Protein AF-A0A920D478-F1 (afdb_monomer_lite)

pLDDT: mean 75.42, std 12.18, range [44.94, 90.0]

Sequence (79 aa):
MKKSRKRSRAYYRHHRRRVIQRKNKIAKQLGWNERYAGKFAKGKVHCSCYYCRKKTKYLGLPKSDLVRMQRMDNLDDWV

Radius of gyration: 17.22 Å; chains: 1; bounding box: 45×22×49 Å

Structure (mmCIF, N/CA/C/O backbone):
data_AF-A0A920D478-F1
#
_entry.id   AF-A0A920D478-F1
#
loop_
_atom_site.group_PDB
_atom_site.id
_atom_site.type_symbol
_atom_site.label_atom_id
_atom_site.label_alt_id
_atom_site.label_comp_id
_atom_site.label_asym_id
_atom_site.label_entity_id
_atom_site.label_seq_id
_atom_site.pdbx_PDB_ins_code
_atom_site.Cartn_x
_atom_site.Cartn_y
_atom_site.Cartn_z
_atom_site.occupancy
_atom_site.B_iso_or_equiv
_atom_site.auth_seq_id
_atom_site.auth_comp_id
_atom_site.auth_asym_id
_atom_site.auth_atom_id
_atom_site.pdbx_PDB_model_num
ATOM 1 N N . MET A 1 1 ? -0.930 1.895 -33.908 1.00 44.94 1 MET A N 1
ATOM 2 C CA . MET A 1 1 ? -1.742 2.083 -32.678 1.00 44.94 1 MET A CA 1
ATOM 3 C C . MET A 1 1 ? -1.607 0.846 -31.776 1.00 44.94 1 MET A C 1
ATOM 5 O O . MET A 1 1 ? -2.138 -0.204 -32.120 1.00 44.94 1 MET A O 1
ATOM 9 N N . LYS A 1 2 ? -0.842 0.892 -30.669 1.00 53.75 2 LYS A N 1
ATOM 10 C CA . LYS A 1 2 ? -0.685 -0.275 -29.766 1.00 53.75 2 LYS A CA 1
ATOM 11 C C . LYS A 1 2 ? -2.024 -0.565 -29.076 1.00 53.75 2 LYS A C 1
ATOM 13 O O . LYS A 1 2 ? -2.471 0.214 -28.238 1.00 53.75 2 LYS A O 1
ATOM 18 N N . LYS A 1 3 ? -2.671 -1.682 -29.426 1.00 52.44 3 LYS A N 1
ATOM 19 C CA . LYS A 1 3 ? -3.930 -2.130 -28.811 1.00 52.44 3 LYS A CA 1
ATOM 20 C C . LYS A 1 3 ? -3.672 -2.367 -27.318 1.00 52.44 3 LYS A C 1
ATOM 22 O O . LYS A 1 3 ? -2.975 -3.308 -26.945 1.00 52.44 3 LYS A O 1
ATOM 27 N N . SER A 1 4 ? -4.185 -1.485 -26.461 1.00 61.84 4 SER A N 1
ATOM 28 C CA . SER A 1 4 ? -4.137 -1.657 -25.006 1.00 61.84 4 SER A CA 1
ATOM 29 C C . SER A 1 4 ? -4.802 -2.988 -24.664 1.00 61.84 4 SER A C 1
ATOM 31 O O . SER A 1 4 ? -6.019 -3.138 -24.799 1.00 61.84 4 SER A O 1
ATOM 33 N N . ARG A 1 5 ? -4.001 -3.989 -24.280 1.00 69.75 5 ARG A N 1
ATOM 34 C CA . ARG A 1 5 ? -4.496 -5.288 -23.816 1.00 69.75 5 ARG A CA 1
ATOM 35 C C . ARG A 1 5 ? -5.234 -5.019 -22.504 1.00 69.75 5 ARG A C 1
ATOM 37 O O . ARG A 1 5 ? -4.616 -4.948 -21.440 1.00 69.75 5 ARG A O 1
ATOM 44 N N . LYS A 1 6 ? -6.547 -4.767 -22.588 1.00 75.75 6 LYS A N 1
ATOM 45 C CA . LYS A 1 6 ? -7.391 -4.528 -21.413 1.00 75.75 6 LYS A CA 1
ATOM 46 C C . LYS A 1 6 ? -7.181 -5.706 -20.465 1.00 75.75 6 LYS A C 1
ATOM 48 O O . LYS A 1 6 ? -7.331 -6.862 -20.855 1.00 75.75 6 LYS A O 1
ATOM 53 N N . ARG A 1 7 ? -6.743 -5.419 -19.237 1.00 79.81 7 ARG A N 1
ATOM 54 C CA . ARG A 1 7 ? -6.448 -6.467 -18.254 1.00 79.81 7 ARG A CA 1
ATOM 55 C C . ARG A 1 7 ? -7.732 -7.233 -17.935 1.00 79.81 7 ARG A C 1
ATOM 57 O O . ARG A 1 7 ? -8.817 -6.656 -17.937 1.00 79.81 7 ARG A O 1
ATOM 64 N N . SER A 1 8 ? -7.619 -8.528 -17.656 1.00 90.00 8 SER A N 1
ATOM 65 C CA . SER A 1 8 ? -8.791 -9.367 -17.393 1.00 90.00 8 SER A CA 1
ATOM 66 C C . SER A 1 8 ? -9.535 -8.933 -16.125 1.00 90.00 8 SER A C 1
ATOM 68 O O . SER A 1 8 ? -8.959 -8.369 -15.189 1.00 90.00 8 SER A O 1
ATOM 70 N N . ARG A 1 9 ? -10.829 -9.258 -16.029 1.00 88.62 9 ARG A N 1
ATOM 71 C CA . ARG A 1 9 ? -11.610 -9.023 -14.801 1.00 88.62 9 ARG A CA 1
ATOM 72 C C . ARG A 1 9 ? -10.992 -9.725 -13.583 1.00 88.62 9 ARG A C 1
ATOM 74 O O . ARG A 1 9 ? -11.012 -9.181 -12.478 1.00 88.62 9 ARG A O 1
ATOM 81 N N . ALA A 1 10 ? -10.390 -10.897 -13.796 1.00 89.38 10 ALA A N 1
ATOM 82 C CA . ALA A 1 10 ? -9.638 -11.627 -12.779 1.00 89.38 10 ALA A CA 1
ATOM 83 C C . ALA A 1 10 ? -8.448 -10.811 -12.244 1.00 89.38 10 ALA A C 1
ATOM 85 O O . ALA A 1 10 ? -8.272 -10.720 -11.026 1.00 89.38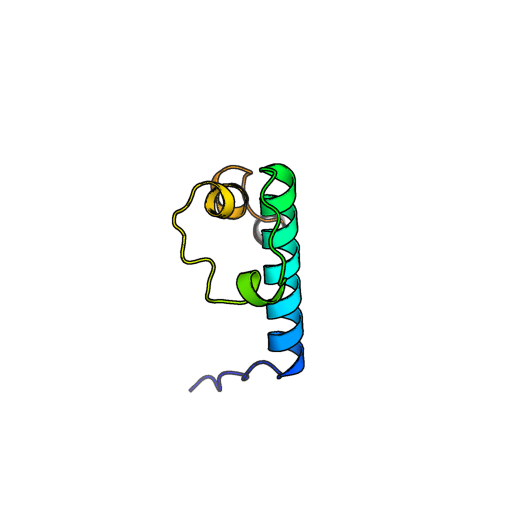 10 ALA A O 1
ATOM 86 N N . TYR A 1 11 ? -7.699 -10.131 -13.122 1.00 87.56 11 TYR A N 1
ATOM 87 C CA . TYR A 1 11 ? -6.612 -9.239 -12.715 1.00 87.56 11 TYR A CA 1
ATOM 88 C C . TYR A 1 11 ? -7.102 -8.132 -11.774 1.00 87.56 11 TYR A C 1
ATOM 90 O O . TYR A 1 11 ? -6.495 -7.901 -10.727 1.00 87.56 11 TYR A O 1
ATOM 98 N N . TYR A 1 12 ? -8.213 -7.465 -12.102 1.00 85.44 12 TYR A N 1
ATOM 99 C CA . TYR A 1 12 ? -8.749 -6.389 -11.262 1.00 85.44 12 TYR A CA 1
ATOM 100 C C . TYR A 1 12 ? -9.210 -6.893 -9.889 1.00 85.44 12 TYR A C 1
ATOM 102 O O . TYR A 1 12 ? -8.935 -6.246 -8.875 1.00 85.44 12 TYR A O 1
ATOM 110 N N . ARG A 1 13 ? -9.842 -8.074 -9.828 1.00 89.06 13 ARG A N 1
ATOM 111 C CA . ARG A 1 13 ? -10.230 -8.727 -8.563 1.00 89.06 13 ARG A CA 1
ATOM 112 C C . ARG A 1 13 ? -9.012 -9.064 -7.705 1.00 89.06 13 ARG A C 1
ATOM 114 O O . ARG A 1 13 ? -8.983 -8.725 -6.522 1.00 89.06 13 ARG A O 1
ATOM 121 N N . HIS A 1 14 ? -7.992 -9.670 -8.310 1.00 88.75 14 HIS A N 1
ATOM 122 C CA . HIS A 1 14 ? -6.731 -9.976 -7.642 1.00 88.75 14 HIS A CA 1
ATOM 123 C C . HIS A 1 14 ? -6.039 -8.704 -7.129 1.00 88.75 14 HIS A C 1
ATOM 125 O O . HIS A 1 14 ? -5.630 -8.640 -5.969 1.00 88.75 14 HIS A O 1
ATOM 131 N N . HIS A 1 15 ? -5.958 -7.661 -7.958 1.00 85.19 15 HIS A N 1
ATOM 132 C CA . HIS A 1 15 ? -5.389 -6.374 -7.568 1.00 85.19 15 HIS A CA 1
ATOM 133 C C . HIS A 1 15 ? -6.137 -5.760 -6.375 1.00 85.19 15 HIS A C 1
ATOM 135 O O . HIS A 1 15 ? -5.503 -5.356 -5.400 1.00 85.19 15 HIS A O 1
ATOM 141 N N . ARG A 1 16 ? -7.476 -5.756 -6.405 1.00 87.06 16 ARG A N 1
ATOM 142 C CA . ARG A 1 16 ? -8.316 -5.263 -5.303 1.00 87.06 16 ARG A CA 1
ATOM 143 C C . ARG A 1 16 ? -8.047 -6.027 -4.005 1.00 87.06 16 ARG A C 1
ATOM 145 O O . ARG A 1 16 ? -7.837 -5.397 -2.971 1.00 87.06 16 ARG A O 1
ATOM 152 N N . ARG A 1 17 ? -7.975 -7.362 -4.065 1.00 89.50 17 ARG A N 1
ATOM 153 C CA . ARG A 1 17 ? -7.667 -8.216 -2.905 1.00 89.50 17 ARG A CA 1
ATOM 154 C C . ARG A 1 17 ? -6.300 -7.886 -2.300 1.00 89.50 17 ARG A C 1
ATOM 156 O O . ARG A 1 17 ? -6.218 -7.667 -1.094 1.00 89.50 17 ARG A O 1
ATOM 163 N N . ARG A 1 18 ? -5.257 -7.758 -3.128 1.00 87.50 18 ARG A N 1
ATOM 164 C CA . ARG A 1 18 ? -3.907 -7.383 -2.664 1.00 87.50 18 ARG A CA 1
ATOM 165 C C . ARG A 1 18 ? -3.876 -6.014 -1.980 1.00 87.50 18 ARG A C 1
ATOM 167 O O . ARG A 1 18 ? -3.191 -5.845 -0.974 1.00 87.50 18 ARG A O 1
ATOM 174 N N . VAL A 1 19 ? -4.612 -5.034 -2.511 1.00 84.94 19 VAL A N 1
ATOM 175 C CA . VAL A 1 19 ? -4.705 -3.692 -1.912 1.00 84.94 19 VAL A CA 1
ATOM 176 C C . VAL A 1 19 ? -5.386 -3.744 -0.543 1.00 84.94 19 VAL A C 1
ATOM 178 O O . VAL A 1 19 ? -4.856 -3.166 0.406 1.00 84.94 19 VAL A O 1
ATOM 181 N N . ILE A 1 20 ? -6.508 -4.464 -0.425 1.00 87.44 20 ILE A N 1
ATOM 182 C CA . ILE A 1 20 ? -7.230 -4.645 0.844 1.00 87.44 20 ILE A CA 1
ATOM 183 C C . ILE A 1 20 ? -6.327 -5.308 1.884 1.00 87.44 20 ILE A C 1
ATOM 185 O O . ILE A 1 20 ? -6.167 -4.771 2.974 1.00 87.44 20 ILE A O 1
ATOM 189 N N . GLN A 1 21 ? -5.685 -6.428 1.536 1.00 87.81 21 GLN A N 1
ATOM 190 C CA . GLN A 1 21 ? -4.807 -7.167 2.449 1.00 87.81 21 GLN A CA 1
ATOM 191 C C . GLN A 1 21 ? -3.665 -6.297 2.980 1.00 87.81 21 GLN A C 1
ATOM 193 O O . GLN A 1 21 ? -3.392 -6.288 4.179 1.00 87.81 21 GLN A O 1
ATOM 198 N N . ARG A 1 22 ? -3.026 -5.514 2.103 1.00 84.75 22 ARG A N 1
ATOM 199 C CA . ARG A 1 22 ? -1.959 -4.598 2.514 1.00 84.75 22 ARG A CA 1
ATOM 200 C C . ARG A 1 22 ? -2.468 -3.540 3.490 1.00 84.75 22 ARG A C 1
ATOM 202 O O . ARG A 1 22 ? -1.832 -3.317 4.514 1.00 84.75 22 ARG A O 1
ATOM 209 N N . LYS A 1 23 ? -3.569 -2.864 3.155 1.00 83.38 23 LYS A N 1
ATOM 210 C CA . LYS A 1 23 ? -4.132 -1.811 4.009 1.00 83.38 23 LYS A CA 1
ATOM 211 C C . LYS A 1 23 ? -4.587 -2.376 5.354 1.00 83.38 23 LYS A C 1
ATOM 213 O O . LYS A 1 23 ? -4.318 -1.751 6.368 1.00 83.38 23 LYS A O 1
ATOM 218 N N . ASN A 1 24 ? -5.153 -3.581 5.366 1.00 87.56 24 ASN A N 1
ATOM 219 C CA . ASN A 1 24 ? -5.530 -4.269 6.595 1.00 87.56 24 ASN A CA 1
ATOM 220 C C . ASN A 1 24 ? -4.307 -4.588 7.474 1.00 87.56 24 ASN A C 1
ATOM 222 O O . ASN A 1 24 ? -4.336 -4.371 8.679 1.00 87.56 24 ASN A O 1
ATOM 226 N N . LYS A 1 25 ? -3.189 -5.027 6.873 1.00 86.12 25 LYS A N 1
ATOM 227 C CA . LYS A 1 25 ? -1.928 -5.242 7.604 1.00 86.12 25 LYS A CA 1
ATOM 228 C C . LYS A 1 25 ? -1.409 -3.949 8.242 1.00 86.12 25 LYS A C 1
ATOM 230 O O . LYS A 1 25 ? -0.995 -3.977 9.393 1.00 86.12 25 LYS A O 1
ATOM 235 N N . ILE A 1 26 ? -1.448 -2.835 7.507 1.00 83.50 26 ILE A N 1
ATOM 236 C CA . ILE A 1 26 ? -1.041 -1.518 8.023 1.00 83.50 26 ILE A CA 1
ATOM 237 C C . ILE A 1 26 ? -1.979 -1.075 9.152 1.00 83.50 26 ILE A C 1
ATOM 239 O O . ILE A 1 26 ? -1.501 -0.652 10.194 1.00 83.50 26 ILE A O 1
ATOM 243 N N . ALA A 1 27 ? -3.293 -1.211 8.969 1.00 86.12 27 ALA A N 1
ATOM 244 C CA . ALA A 1 27 ? -4.283 -0.856 9.982 1.00 86.12 27 ALA A CA 1
ATOM 245 C C . ALA A 1 27 ? -4.05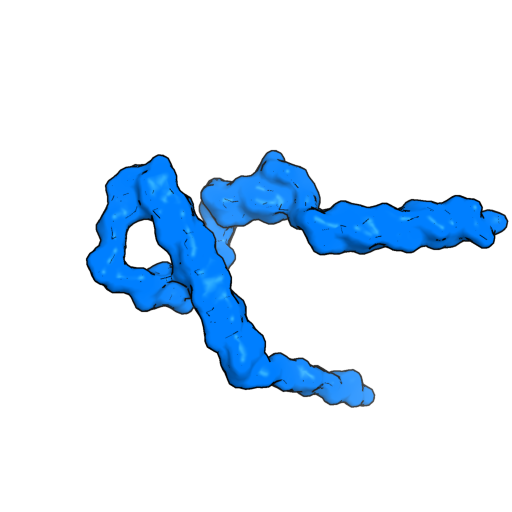3 -1.644 11.282 1.00 86.12 27 ALA A C 1
ATOM 247 O O . ALA A 1 27 ? -3.915 -1.038 12.339 1.00 86.12 27 ALA A O 1
ATOM 248 N N . LYS A 1 28 ? -3.845 -2.966 11.183 1.00 86.81 28 LYS A N 1
ATOM 249 C CA . LYS A 1 28 ? -3.508 -3.825 12.329 1.00 86.81 28 LYS A CA 1
ATOM 250 C C . LYS A 1 28 ? -2.223 -3.387 13.040 1.00 86.81 28 LYS A C 1
ATOM 252 O O . LYS A 1 28 ? -2.191 -3.370 14.263 1.00 86.81 28 LYS A O 1
ATOM 257 N N . GLN A 1 29 ? -1.179 -3.016 12.293 1.00 86.06 29 GLN A N 1
ATOM 258 C CA . GLN A 1 29 ? 0.074 -2.504 12.870 1.00 86.06 29 GLN A CA 1
ATOM 259 C C . GLN A 1 29 ? -0.107 -1.179 13.622 1.00 86.06 29 GLN A C 1
ATOM 261 O O . GLN A 1 29 ? 0.673 -0.887 14.518 1.00 86.06 29 GLN A O 1
ATOM 266 N N . LEU A 1 30 ? -1.119 -0.391 13.257 1.00 84.75 30 LEU A N 1
ATOM 267 C CA . LEU A 1 30 ? -1.449 0.887 13.889 1.00 84.75 30 LEU A CA 1
ATOM 268 C C . LEU A 1 30 ? -2.529 0.758 14.975 1.00 84.75 30 LEU A C 1
ATOM 270 O O . LEU A 1 30 ? -2.987 1.772 15.486 1.00 84.75 30 LEU A O 1
ATOM 274 N N . GLY A 1 31 ? -2.988 -0.460 15.287 1.00 87.56 31 GLY A N 1
ATOM 275 C CA . GLY A 1 31 ? -4.107 -0.680 16.210 1.00 87.56 31 GLY A CA 1
ATOM 276 C C . GLY A 1 31 ? -5.471 -0.240 15.662 1.00 87.56 31 GLY A C 1
ATOM 277 O O . GLY A 1 31 ? -6.454 -0.209 16.398 1.00 87.56 31 GLY A O 1
ATOM 278 N N . TRP A 1 32 ? -5.567 0.084 14.370 1.00 84.31 32 TRP A N 1
ATOM 279 C CA . TRP A 1 32 ? -6.823 0.468 13.738 1.00 84.31 32 TRP A CA 1
ATOM 280 C C . TRP A 1 32 ? -7.595 -0.776 13.293 1.00 84.31 32 TRP A C 1
ATOM 282 O O . TRP A 1 32 ? -7.193 -1.484 12.367 1.00 84.31 32 TRP A O 1
ATOM 292 N N . ASN A 1 33 ? -8.743 -1.009 13.929 1.00 81.06 33 ASN A N 1
ATOM 293 C CA . ASN A 1 33 ? -9.687 -2.047 13.536 1.00 81.06 33 ASN A CA 1
ATOM 294 C C . ASN A 1 33 ? -10.818 -1.461 12.688 1.00 81.06 33 ASN A C 1
ATOM 296 O O . ASN A 1 33 ? -11.497 -0.519 13.089 1.00 81.06 33 ASN A O 1
ATOM 300 N N . GLU A 1 34 ? -11.033 -2.041 11.511 1.00 81.44 34 GLU A N 1
ATOM 301 C CA . GLU A 1 34 ? -12.129 -1.674 10.623 1.00 81.44 34 GLU A CA 1
ATOM 302 C C . GLU A 1 34 ? -13.080 -2.862 10.468 1.00 81.44 34 GLU A C 1
ATOM 304 O O . GLU A 1 34 ? -12.657 -3.963 10.115 1.00 81.44 34 GLU A O 1
ATOM 309 N N . ARG A 1 35 ? -14.377 -2.628 10.695 1.00 84.31 35 ARG A N 1
ATOM 310 C CA . ARG A 1 35 ? -15.412 -3.674 10.683 1.00 84.31 35 ARG A CA 1
ATOM 311 C C . ARG A 1 35 ? -15.592 -4.293 9.297 1.00 84.31 35 ARG A C 1
ATOM 313 O O . ARG A 1 35 ? -15.916 -5.471 9.182 1.00 84.31 35 ARG A O 1
ATOM 320 N N . TYR A 1 36 ? -15.361 -3.512 8.239 1.00 86.31 36 TYR A N 1
ATOM 321 C CA . TYR A 1 36 ? -15.561 -3.956 6.862 1.00 86.31 36 TYR A CA 1
ATOM 322 C C . TYR A 1 36 ? -14.293 -3.816 6.018 1.00 86.31 36 TYR A C 1
ATOM 324 O O . TYR A 1 36 ? -13.918 -2.720 5.595 1.00 86.31 36 TYR A O 1
ATOM 332 N N . ALA A 1 37 ? -13.701 -4.950 5.630 1.00 80.88 37 ALA A N 1
ATOM 333 C CA . ALA A 1 37 ? -12.534 -4.993 4.740 1.00 80.88 37 ALA A CA 1
ATOM 334 C C . ALA A 1 37 ? -12.769 -4.282 3.389 1.00 80.88 37 ALA A C 1
ATOM 336 O O . ALA A 1 37 ? -11.833 -3.785 2.757 1.00 80.88 37 ALA A O 1
ATOM 337 N N . GLY A 1 38 ? -14.031 -4.183 2.955 1.00 80.62 38 GLY A N 1
ATOM 338 C CA . GLY A 1 38 ? -14.444 -3.433 1.770 1.00 80.62 38 GLY A CA 1
ATOM 339 C C . GLY A 1 38 ? -14.082 -1.943 1.810 1.00 80.62 38 GLY A C 1
ATOM 340 O O . GLY A 1 38 ? -13.841 -1.368 0.745 1.00 80.62 38 GLY A O 1
ATOM 341 N N . LYS A 1 39 ? -13.941 -1.325 2.995 1.00 81.69 39 LYS A N 1
ATOM 342 C CA . LYS A 1 39 ? -13.504 0.078 3.119 1.00 81.69 39 LYS A CA 1
ATOM 343 C C . LYS A 1 39 ? -12.074 0.284 2.624 1.00 81.69 39 LYS A C 1
ATOM 345 O O . LYS A 1 39 ? -11.774 1.280 1.967 1.00 81.69 39 LYS A O 1
ATOM 350 N N . PHE A 1 40 ? -11.211 -0.715 2.801 1.00 80.75 40 PHE A N 1
ATOM 351 C CA . PHE A 1 40 ? -9.859 -0.696 2.244 1.00 80.75 40 PHE A CA 1
ATOM 352 C C . PHE A 1 40 ? -9.834 -0.837 0.716 1.00 80.75 40 PHE A C 1
ATOM 354 O O . PHE A 1 40 ? -8.826 -0.534 0.073 1.00 80.75 40 PHE A O 1
ATOM 361 N N . ALA A 1 41 ? -10.942 -1.247 0.103 1.00 79.38 41 ALA A N 1
ATOM 362 C CA . ALA A 1 41 ? -11.032 -1.439 -1.333 1.00 79.38 41 ALA A CA 1
ATOM 363 C C . ALA A 1 41 ? -11.200 -0.133 -2.123 1.00 79.38 41 ALA A C 1
ATOM 365 O O . ALA A 1 41 ? -11.029 -0.152 -3.345 1.00 79.38 41 ALA A O 1
ATOM 366 N N . LYS A 1 42 ? -11.548 0.977 -1.452 1.00 69.75 42 LYS A N 1
ATOM 367 C CA . LYS A 1 42 ? -11.737 2.282 -2.093 1.00 69.75 42 LYS A CA 1
ATOM 368 C C . LYS A 1 42 ? -10.399 2.832 -2.596 1.00 69.75 42 LYS A C 1
ATOM 370 O O . LYS A 1 42 ? -9.434 2.905 -1.830 1.00 69.75 42 LYS A O 1
ATOM 375 N N . GLY A 1 43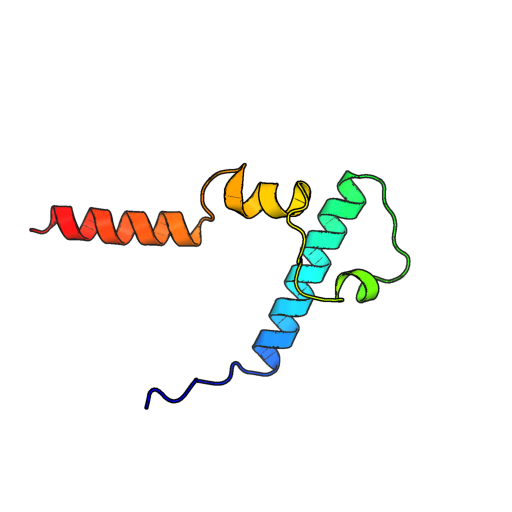 ? -10.414 3.212 -3.879 1.00 61.50 43 GLY A N 1
ATOM 376 C CA . GLY A 1 43 ? -9.443 4.059 -4.573 1.00 61.50 43 GLY A CA 1
ATOM 377 C C . GLY A 1 43 ? -8.013 3.534 -4.658 1.00 61.50 43 GLY A C 1
ATOM 378 O O . GLY A 1 43 ? -7.550 2.745 -3.832 1.00 61.50 43 GLY A O 1
ATOM 379 N N . LYS A 1 44 ? -7.266 4.044 -5.649 1.00 52.31 44 LYS A N 1
ATOM 380 C CA . LYS A 1 44 ? -5.800 4.089 -5.579 1.00 52.31 44 LYS A CA 1
ATOM 381 C C . LYS A 1 44 ? -5.438 4.506 -4.157 1.00 52.31 44 LYS A C 1
ATOM 383 O O . LYS A 1 44 ? -6.086 5.377 -3.582 1.00 52.31 44 LYS A O 1
ATOM 388 N N . VAL A 1 45 ? -4.411 3.892 -3.591 1.00 53.38 45 VAL A N 1
ATOM 389 C CA . VAL A 1 45 ? -3.705 4.506 -2.475 1.00 53.38 45 VAL A CA 1
ATOM 390 C C . VAL A 1 45 ? -3.137 5.818 -3.031 1.00 53.38 45 VAL A C 1
ATOM 392 O O . VAL A 1 45 ? -2.028 5.851 -3.540 1.00 53.38 45 VAL A O 1
ATOM 395 N N . HIS A 1 46 ? -3.952 6.868 -3.072 1.00 54.44 46 HIS A N 1
ATOM 396 C CA . HIS A 1 46 ? -3.597 8.185 -3.600 1.00 54.44 46 HIS A CA 1
ATOM 397 C C . HIS A 1 46 ? -2.658 8.909 -2.648 1.00 54.44 46 HIS A C 1
ATOM 399 O O . HIS A 1 46 ? -2.218 10.019 -2.909 1.00 54.44 46 HIS A O 1
ATOM 405 N N . CYS A 1 47 ? -2.382 8.311 -1.499 1.00 49.56 47 CYS A N 1
ATOM 406 C CA . CYS A 1 47 ? -1.680 9.001 -0.474 1.00 49.56 47 CYS A CA 1
ATOM 407 C C . CYS A 1 47 ? -0.182 8.989 -0.832 1.00 49.56 47 CYS A C 1
ATOM 409 O O . CYS A 1 47 ? 0.562 8.030 -0.635 1.00 49.56 47 CYS A O 1
ATOM 411 N N . SER A 1 48 ? 0.280 10.160 -1.227 1.00 55.25 48 SER A N 1
ATOM 412 C CA . SER A 1 48 ? 1.466 10.784 -0.649 1.00 55.25 48 SER A CA 1
ATOM 413 C C . SER A 1 48 ? 1.722 10.446 0.840 1.00 55.25 48 SER A C 1
ATOM 415 O O . SER A 1 48 ? 2.828 10.716 1.305 1.00 55.25 48 SER A O 1
ATOM 417 N N . CYS A 1 49 ? 0.770 9.853 1.581 1.00 67.38 49 CYS A N 1
ATOM 418 C CA . CYS A 1 49 ? 0.936 9.413 2.954 1.00 67.38 49 CYS A CA 1
ATOM 419 C C . CYS A 1 49 ? 2.126 8.490 3.164 1.00 67.38 49 CYS A C 1
ATOM 421 O O . CYS A 1 49 ? 2.463 7.601 2.369 1.00 67.38 49 CYS A O 1
ATOM 423 N N . TYR A 1 50 ? 2.709 8.709 4.332 1.00 72.19 50 TYR A N 1
ATOM 424 C CA . TYR A 1 50 ? 3.926 8.091 4.804 1.00 72.19 50 TYR A CA 1
ATOM 425 C C . TYR A 1 50 ? 3.911 6.563 4.676 1.00 72.19 50 TYR A C 1
ATOM 427 O O . TYR A 1 50 ? 4.810 6.005 4.062 1.00 72.19 50 TYR A O 1
ATOM 435 N N . TYR A 1 51 ? 2.861 5.872 5.128 1.00 72.00 51 TYR A N 1
ATOM 436 C CA . TYR A 1 51 ? 2.798 4.400 5.118 1.00 72.00 51 TYR A CA 1
ATOM 437 C C . TYR A 1 51 ? 2.847 3.775 3.722 1.00 72.00 51 TYR A C 1
ATOM 439 O O . TYR A 1 51 ? 3.342 2.661 3.513 1.00 72.00 51 TYR A O 1
ATOM 447 N N . CYS A 1 52 ? 2.329 4.493 2.734 1.00 69.38 52 CYS A N 1
ATOM 448 C CA . CYS A 1 52 ? 2.260 3.987 1.378 1.00 69.38 52 CYS A CA 1
ATOM 449 C C . CYS A 1 52 ? 3.534 4.294 0.607 1.00 69.38 52 CYS A C 1
ATOM 451 O O . CYS A 1 52 ? 4.037 3.392 -0.073 1.00 69.38 52 CYS A O 1
ATOM 453 N N . ARG A 1 53 ? 4.086 5.491 0.843 1.00 71.62 53 ARG A N 1
ATOM 454 C CA . ARG A 1 53 ? 5.411 5.935 0.406 1.00 71.62 53 ARG A CA 1
ATOM 455 C C . ARG A 1 53 ? 6.537 5.123 1.064 1.00 71.62 53 ARG A C 1
ATOM 457 O O . ARG A 1 53 ? 7.553 4.874 0.427 1.00 71.62 53 ARG A O 1
ATOM 464 N N . LYS A 1 54 ? 6.318 4.595 2.277 1.00 75.81 54 LYS A N 1
ATOM 465 C CA . LYS A 1 54 ? 7.258 3.720 2.994 1.00 75.81 54 LYS A CA 1
ATOM 466 C C . LYS A 1 54 ? 7.646 2.507 2.167 1.00 75.81 54 LYS A C 1
ATOM 468 O O . LYS A 1 54 ? 8.824 2.250 1.996 1.00 75.81 54 LYS A O 1
ATOM 473 N N . LYS A 1 55 ? 6.680 1.833 1.542 1.00 70.00 55 LYS A N 1
ATOM 474 C CA . LYS A 1 55 ? 6.963 0.681 0.670 1.00 70.00 55 LYS A CA 1
ATOM 475 C C . LYS A 1 55 ? 7.681 1.050 -0.632 1.00 70.00 55 LYS A C 1
ATOM 477 O O . LYS A 1 55 ? 8.458 0.248 -1.119 1.00 70.00 55 LYS A O 1
ATOM 482 N N . THR A 1 56 ? 7.313 2.166 -1.259 1.00 65.31 56 THR A N 1
ATOM 483 C CA . THR A 1 56 ? 7.730 2.465 -2.642 1.00 65.31 56 THR A CA 1
ATOM 484 C C . THR A 1 56 ? 8.924 3.404 -2.737 1.00 65.31 56 THR A C 1
ATOM 486 O O . THR A 1 56 ? 9.467 3.543 -3.823 1.00 65.31 56 THR A O 1
ATOM 489 N N . LYS A 1 57 ? 9.278 4.099 -1.650 1.00 65.56 57 LYS A N 1
ATOM 490 C CA . LYS A 1 57 ? 10.335 5.116 -1.639 1.00 65.56 57 LYS A CA 1
ATOM 491 C C . LYS A 1 57 ? 11.275 5.007 -0.435 1.00 65.56 57 LYS A C 1
ATOM 493 O O . LYS A 1 57 ? 12.463 5.205 -0.615 1.00 65.56 57 LYS A O 1
ATOM 498 N N . TYR A 1 58 ? 10.771 4.712 0.773 1.00 70.81 58 TYR A N 1
ATOM 499 C CA . TYR A 1 58 ? 11.618 4.736 1.984 1.00 70.81 58 TYR A CA 1
ATOM 500 C C . TYR A 1 58 ? 12.267 3.393 2.344 1.00 70.81 58 TYR A C 1
ATOM 502 O O . TYR A 1 58 ? 13.352 3.388 2.900 1.00 70.81 58 TYR A O 1
ATOM 510 N N . LEU A 1 59 ? 11.639 2.257 2.029 1.00 73.38 59 LEU A N 1
ATOM 511 C CA . LEU A 1 59 ? 12.204 0.915 2.258 1.00 73.38 59 LEU A CA 1
ATOM 512 C C . LEU A 1 59 ? 13.085 0.434 1.090 1.00 73.38 59 LEU A C 1
ATOM 514 O O . LEU A 1 59 ? 13.332 -0.761 0.961 1.00 73.38 59 LEU A O 1
ATOM 518 N N . GLY A 1 60 ? 13.517 1.351 0.223 1.00 72.25 60 GLY A N 1
ATOM 519 C CA . GLY A 1 60 ? 14.224 1.037 -1.015 1.00 72.25 60 GLY A CA 1
ATOM 520 C C . GLY A 1 60 ? 13.300 0.713 -2.191 1.00 72.25 60 GLY A C 1
ATOM 521 O O . GLY A 1 60 ? 12.074 0.870 -2.130 1.00 72.25 60 GLY A O 1
ATOM 522 N N . LEU A 1 61 ? 13.919 0.299 -3.296 1.00 70.44 61 LEU A N 1
ATOM 523 C CA . LEU A 1 61 ? 13.227 -0.043 -4.535 1.00 70.44 61 LEU A CA 1
ATOM 524 C C . LEU A 1 61 ? 12.398 -1.325 -4.366 1.00 70.44 61 LEU A C 1
ATOM 526 O O . LEU A 1 61 ? 12.828 -2.271 -3.699 1.00 70.44 61 LEU A O 1
ATOM 530 N N . PRO A 1 62 ? 11.201 -1.412 -4.974 1.00 73.12 62 PRO A N 1
ATOM 531 C CA . PRO A 1 62 ? 10.437 -2.649 -4.953 1.00 73.12 62 PRO A CA 1
ATOM 532 C C . PRO A 1 62 ? 11.214 -3.761 -5.673 1.00 73.12 62 PRO A C 1
ATOM 534 O O . PRO A 1 62 ? 11.933 -3.514 -6.635 1.00 73.12 62 PRO A O 1
ATOM 537 N N . LYS A 1 63 ? 11.016 -5.019 -5.252 1.00 75.94 63 LYS A N 1
ATOM 538 C CA . LYS A 1 63 ? 11.732 -6.182 -5.815 1.00 75.94 63 LYS A CA 1
ATOM 539 C C . LYS A 1 63 ? 11.665 -6.266 -7.344 1.00 75.94 63 LYS A C 1
ATOM 541 O O . LYS A 1 63 ? 12.629 -6.699 -7.954 1.00 75.94 63 LYS A O 1
ATOM 546 N N . SER A 1 64 ? 10.561 -5.843 -7.965 1.00 76.88 64 SER A N 1
ATOM 547 C CA . SER A 1 64 ? 10.443 -5.784 -9.430 1.00 76.88 64 SER A CA 1
ATOM 548 C C . SER A 1 64 ? 11.469 -4.859 -10.075 1.00 76.88 64 SER A C 1
ATOM 550 O O . SER A 1 64 ? 11.969 -5.170 -11.149 1.00 76.88 64 SER A O 1
ATOM 552 N N . ASP A 1 65 ? 11.770 -3.740 -9.424 1.00 79.06 65 ASP A N 1
ATOM 553 C CA . ASP A 1 65 ? 12.686 -2.732 -9.941 1.00 79.06 65 ASP A CA 1
ATOM 554 C C . ASP A 1 65 ? 14.129 -3.182 -9.721 1.00 79.06 65 ASP A C 1
ATOM 556 O O . ASP A 1 65 ? 14.922 -3.062 -10.643 1.00 79.06 65 ASP A O 1
ATOM 560 N N . LEU A 1 66 ? 14.425 -3.821 -8.582 1.00 82.06 66 LEU A N 1
ATOM 561 C CA . LEU A 1 66 ? 15.714 -4.486 -8.343 1.00 82.06 66 LEU A CA 1
ATOM 562 C C . LEU A 1 66 ? 15.983 -5.601 -9.364 1.00 82.06 66 LEU A C 1
ATOM 564 O O . LEU A 1 66 ? 17.060 -5.666 -9.936 1.00 82.06 66 LEU A O 1
ATOM 568 N N . VAL A 1 67 ? 14.990 -6.455 -9.641 1.00 84.44 67 VAL A N 1
ATOM 569 C CA . VAL A 1 67 ? 15.104 -7.512 -10.665 1.00 84.44 67 VAL A CA 1
ATOM 570 C C . VAL A 1 67 ? 15.257 -6.914 -12.062 1.00 84.44 67 VAL A C 1
ATOM 572 O O . VAL A 1 67 ? 15.935 -7.490 -12.905 1.00 84.44 67 VAL A O 1
ATOM 575 N N . ARG A 1 68 ? 14.619 -5.770 -12.334 1.00 84.06 68 ARG A N 1
ATOM 576 C CA . ARG A 1 68 ? 14.799 -5.063 -13.602 1.00 84.06 68 ARG A CA 1
ATOM 577 C C . ARG A 1 68 ? 16.217 -4.506 -13.719 1.00 84.06 68 ARG A C 1
ATOM 579 O O . ARG A 1 68 ? 16.796 -4.699 -14.773 1.00 84.06 68 ARG A O 1
ATOM 586 N N . MET A 1 69 ? 16.750 -3.877 -12.670 1.00 83.25 69 MET A N 1
ATOM 587 C CA . MET A 1 69 ? 18.125 -3.357 -12.633 1.00 83.25 69 MET A CA 1
ATOM 588 C C . MET A 1 69 ? 19.149 -4.472 -12.830 1.00 83.25 69 MET A C 1
ATOM 590 O O . MET A 1 69 ? 19.901 -4.401 -13.784 1.00 83.25 69 MET A O 1
ATOM 594 N N . GLN A 1 70 ? 19.043 -5.575 -12.079 1.00 84.88 70 GLN A N 1
ATOM 595 C CA . GLN A 1 70 ? 19.914 -6.748 -12.257 1.00 84.88 70 GLN A CA 1
ATOM 596 C C . GLN A 1 70 ? 19.917 -7.290 -13.692 1.00 84.88 70 GLN A C 1
ATOM 598 O O . GLN A 1 70 ? 20.927 -7.781 -14.169 1.00 8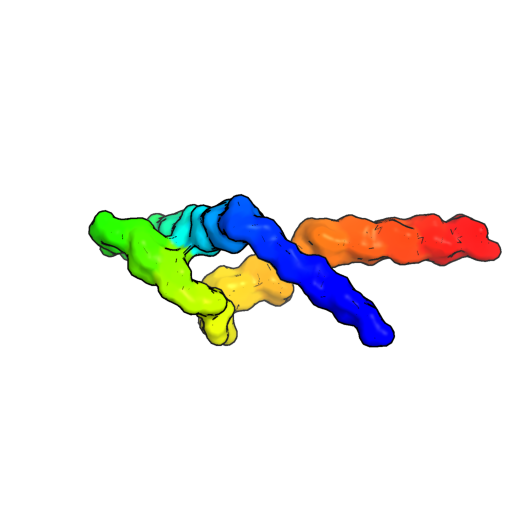4.88 70 GLN A O 1
ATOM 603 N N . ARG A 1 71 ? 18.780 -7.228 -14.396 1.00 83.56 71 ARG A N 1
ATOM 604 C CA . ARG A 1 71 ? 18.726 -7.639 -15.805 1.00 83.56 71 ARG A CA 1
ATOM 605 C C . ARG A 1 71 ? 19.419 -6.660 -16.744 1.00 83.56 71 ARG A C 1
ATOM 607 O O . ARG A 1 71 ? 19.828 -7.111 -17.800 1.00 83.56 71 ARG A O 1
ATOM 614 N N . MET A 1 72 ? 19.446 -5.367 -16.422 1.00 77.00 72 MET A N 1
ATOM 615 C CA . MET A 1 72 ? 20.148 -4.365 -17.229 1.00 77.00 72 MET A CA 1
ATOM 616 C C . MET A 1 72 ? 21.654 -4.433 -16.964 1.00 77.00 72 MET A C 1
ATOM 618 O O . MET A 1 72 ? 22.407 -4.458 -17.922 1.00 77.00 72 MET A O 1
ATOM 622 N N . ASP A 1 73 ? 22.067 -4.581 -15.701 1.00 73.81 73 ASP A N 1
ATOM 623 C CA . ASP A 1 73 ? 23.482 -4.729 -15.328 1.00 73.81 73 ASP A CA 1
ATOM 624 C C . ASP A 1 73 ? 24.093 -5.981 -15.991 1.00 73.81 73 ASP A C 1
ATOM 626 O O . ASP A 1 73 ? 25.107 -5.901 -16.671 1.00 73.81 73 ASP A O 1
ATOM 630 N N . ASN A 1 74 ? 23.388 -7.121 -15.942 1.00 69.38 74 ASN A N 1
ATOM 631 C CA . ASN A 1 74 ? 23.801 -8.346 -16.643 1.00 69.38 74 ASN A CA 1
ATOM 632 C C . ASN A 1 74 ? 23.834 -8.212 -18.181 1.00 69.38 74 ASN A C 1
ATOM 634 O O . ASN A 1 74 ? 24.269 -9.140 -18.855 1.00 69.38 74 ASN A O 1
ATOM 638 N N . LEU A 1 75 ? 23.259 -7.151 -18.749 1.00 59.84 75 LEU A N 1
ATOM 639 C CA . LEU A 1 75 ? 23.259 -6.878 -20.188 1.00 59.84 75 LEU A CA 1
ATOM 640 C C . LEU A 1 75 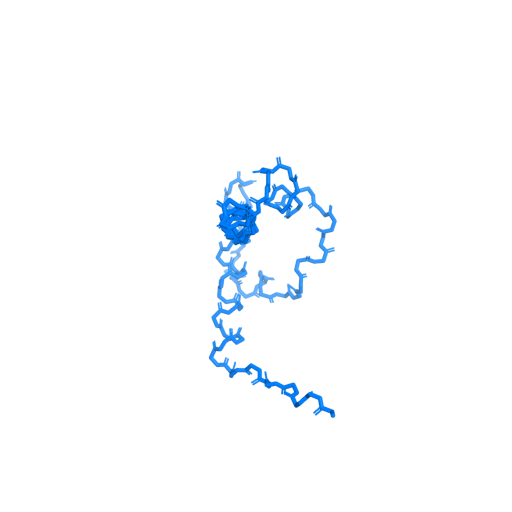? 24.497 -6.063 -20.586 1.00 59.84 75 LEU A C 1
ATOM 642 O O . LEU A 1 75 ? 25.001 -6.272 -21.684 1.00 59.84 75 LEU A O 1
ATOM 646 N N . ASP A 1 76 ? 24.989 -5.202 -19.691 1.00 58.56 76 ASP A N 1
ATOM 647 C CA . ASP A 1 76 ? 26.235 -4.448 -19.868 1.00 58.56 76 ASP A CA 1
ATOM 648 C C . ASP A 1 76 ? 27.477 -5.341 -19.672 1.00 58.56 76 ASP A C 1
ATOM 650 O O . ASP A 1 76 ? 28.470 -5.144 -20.358 1.00 58.56 76 ASP A O 1
ATOM 654 N N . ASP A 1 77 ? 27.405 -6.383 -18.832 1.00 56.34 77 ASP A N 1
ATOM 655 C CA . ASP A 1 77 ? 28.504 -7.351 -18.623 1.00 56.34 77 ASP A CA 1
ATOM 656 C C . ASP A 1 77 ? 28.753 -8.309 -19.819 1.00 56.34 77 ASP A C 1
ATOM 658 O O . ASP A 1 77 ? 29.714 -9.080 -19.814 1.00 56.34 77 ASP A O 1
ATOM 662 N N . TRP A 1 78 ? 27.873 -8.310 -20.829 1.00 50.22 78 TRP A N 1
ATOM 663 C CA . TRP A 1 78 ? 27.972 -9.133 -22.051 1.00 50.22 78 TRP A CA 1
ATOM 664 C C . TRP A 1 78 ? 28.359 -8.326 -23.308 1.00 50.22 78 TRP A C 1
ATOM 666 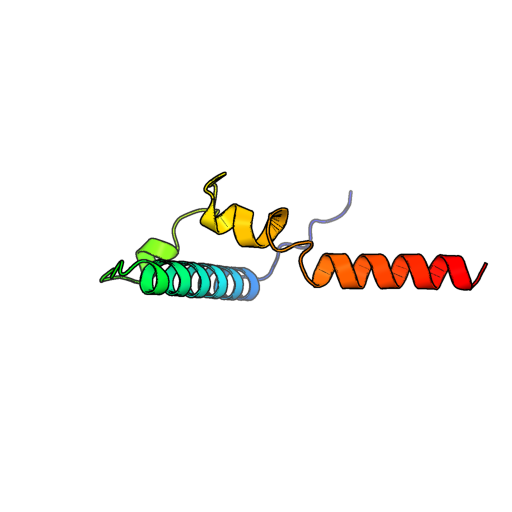O O . TRP A 1 78 ? 28.325 -8.880 -24.413 1.00 50.22 78 TRP A O 1
ATOM 676 N N . VAL A 1 79 ? 28.698 -7.041 -23.152 1.00 49.78 79 VAL A N 1
ATOM 677 C CA . VAL A 1 79 ? 29.212 -6.139 -24.202 1.00 49.78 79 VAL A CA 1
ATOM 678 C C . VAL A 1 79 ? 30.688 -5.863 -23.948 1.00 49.78 79 VAL A C 1
ATOM 680 O O . VAL A 1 79 ? 31.452 -5.918 -24.937 1.00 49.78 79 VAL A O 1
#

Foldseek 3Di:
DPPPPPDDPVVLVVVLVVQLVLVVVVCVVVVHDDPDSVVSSDDDPPDPDDSVCCQPPVVDHDPVVVVVVVVVVVVVVVD

Secondary structure (DSSP, 8-state):
-----PPPHHHHHHHHHHHHHHHHHHHHHTT---S-GGGGGSS------HHHHIIIIIS-S-HHHHHHHHHHHHHHTT-